Protein AF-A0A315CPT0-F1 (afdb_monomer)

Secondary structure (DSSP, 8-state):
-------------------------------TTT-HHHHTS-HHHHHHHHTT-S-HHHHHHHHHHHTTB-TTS-B--HHHHHHHH--

Foldseek 3Di:
DDDDDDDDDPDDPDDPPPPPPPPPVPVPDDDCVNVVVVVVDDPVVVVCVVVVVDDVVLVVLVVCLVVCAAPVRHHNGNVVSCVRRVD

Structure (mmCIF, N/CA/C/O backbone):
data_AF-A0A315CPT0-F1
#
_entry.id   AF-A0A315CPT0-F1
#
loop_
_atom_site.group_PDB
_atom_site.id
_atom_site.type_symbol
_atom_site.label_atom_id
_atom_site.label_alt_id
_atom_site.label_comp_id
_atom_site.label_asym_id
_atom_site.label_entity_id
_atom_site.label_seq_id
_atom_site.pdbx_PDB_ins_code
_atom_site.Cartn_x
_atom_site.Cartn_y
_atom_site.Cartn_z
_atom_site.occupancy
_atom_site.B_iso_or_equiv
_atom_site.auth_seq_id
_atom_site.auth_comp_id
_atom_site.auth_asym_id
_atom_site.auth_atom_id
_atom_site.pdbx_PDB_model_num
ATOM 1 N N . MET A 1 1 ? 69.894 5.837 -35.738 1.00 38.19 1 MET A N 1
ATOM 2 C CA . MET A 1 1 ? 69.193 6.899 -34.991 1.00 38.19 1 MET A CA 1
ATOM 3 C C . MET A 1 1 ? 68.354 6.222 -33.910 1.00 38.19 1 MET A C 1
ATOM 5 O O . MET A 1 1 ? 67.404 5.538 -34.248 1.00 38.19 1 MET A O 1
ATOM 9 N N . THR A 1 2 ? 68.905 5.995 -32.718 1.00 37.25 2 THR A N 1
ATOM 10 C CA . THR A 1 2 ? 68.711 6.830 -31.512 1.00 37.25 2 THR A CA 1
ATOM 11 C C . THR A 1 2 ? 67.252 6.988 -31.064 1.00 37.25 2 THR A C 1
ATOM 13 O O . THR A 1 2 ? 66.519 7.776 -31.644 1.00 37.25 2 THR A O 1
ATOM 16 N N . TRP A 1 3 ? 66.963 6.270 -29.967 1.00 47.16 3 TRP A N 1
ATOM 17 C CA . TRP A 1 3 ? 66.022 6.518 -28.860 1.00 47.16 3 TRP A CA 1
ATOM 18 C C . TRP A 1 3 ? 64.510 6.527 -29.165 1.00 47.16 3 TRP A C 1
ATOM 20 O O . TRP A 1 3 ? 64.019 7.349 -29.922 1.00 47.16 3 TRP A O 1
ATOM 30 N N . LEU A 1 4 ? 63.764 5.502 -28.721 1.00 46.66 4 LEU A N 1
ATOM 31 C CA . LEU A 1 4 ? 63.195 5.288 -27.367 1.00 46.66 4 LEU A CA 1
ATOM 32 C C . LEU A 1 4 ? 62.062 6.266 -27.032 1.00 46.66 4 LEU A C 1
ATOM 34 O O . LEU A 1 4 ? 62.305 7.463 -26.974 1.00 46.66 4 LEU A O 1
ATOM 38 N N . HIS A 1 5 ? 60.870 5.713 -26.778 1.00 45.94 5 HIS A N 1
ATOM 39 C CA . HIS A 1 5 ? 59.926 5.981 -25.670 1.00 45.94 5 HIS A CA 1
ATOM 40 C C . HIS A 1 5 ? 58.555 5.423 -26.085 1.00 45.94 5 HIS A C 1
ATOM 42 O O . HIS A 1 5 ? 58.112 5.647 -27.201 1.00 45.94 5 HIS A O 1
ATOM 48 N N . SER A 1 6 ? 57.756 4.745 -25.279 1.00 41.28 6 SER A N 1
ATOM 49 C CA . SER A 1 6 ? 57.924 3.998 -24.041 1.00 41.28 6 SER A CA 1
ATOM 50 C C . SER A 1 6 ? 56.618 3.200 -23.969 1.00 41.28 6 SER A C 1
ATOM 52 O O . SER A 1 6 ? 55.533 3.781 -24.001 1.00 41.28 6 SER A O 1
ATOM 54 N N . LYS A 1 7 ? 56.700 1.869 -23.999 1.00 44.69 7 LYS A N 1
ATOM 55 C CA . LYS A 1 7 ? 55.579 0.996 -23.630 1.00 44.69 7 LYS A CA 1
ATOM 56 C C . LYS A 1 7 ? 55.538 0.958 -22.108 1.00 44.69 7 LYS A C 1
ATOM 58 O O . LYS A 1 7 ? 56.600 0.856 -21.505 1.00 44.69 7 LYS A O 1
ATOM 63 N N . SER A 1 8 ? 54.330 0.834 -21.555 1.00 46.12 8 SER A N 1
ATOM 64 C CA . SER A 1 8 ? 54.078 0.520 -20.140 1.00 46.12 8 SER A CA 1
ATOM 65 C C . SER A 1 8 ? 54.275 1.750 -19.238 1.00 46.12 8 SER A C 1
ATOM 67 O O . SER A 1 8 ? 55.238 2.479 -19.383 1.00 46.12 8 SER A O 1
ATOM 69 N N . GLU A 1 9 ? 53.371 2.106 -18.334 1.00 44.97 9 GLU A N 1
ATOM 70 C CA . GLU A 1 9 ? 52.674 1.235 -17.399 1.00 44.97 9 GLU A CA 1
ATOM 71 C C . GLU A 1 9 ? 51.272 1.767 -17.093 1.00 44.97 9 GLU A C 1
ATOM 73 O O . GLU A 1 9 ? 51.048 2.954 -16.862 1.00 44.97 9 GLU A O 1
ATOM 78 N N . ARG A 1 10 ? 50.320 0.834 -17.037 1.00 48.50 10 ARG A N 1
ATOM 79 C CA . ARG A 1 10 ? 49.089 1.007 -16.276 1.00 48.50 10 ARG A CA 1
ATOM 80 C C . ARG A 1 10 ? 49.486 1.205 -14.815 1.00 48.50 10 ARG A C 1
ATOM 82 O O . ARG A 1 10 ? 49.740 0.222 -14.128 1.00 48.50 10 ARG A O 1
ATOM 89 N N . GLN A 1 11 ? 49.512 2.441 -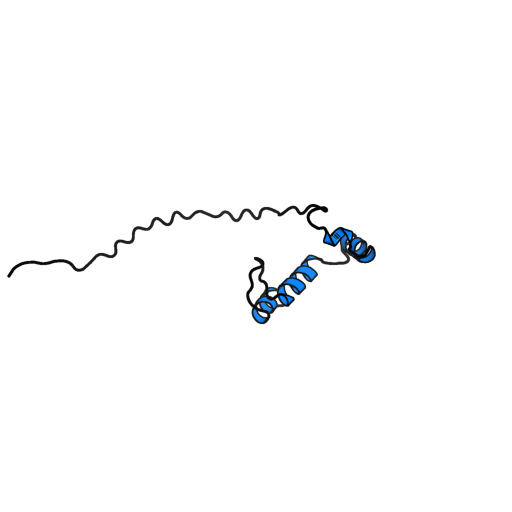14.333 1.00 42.12 11 GLN A N 1
ATOM 90 C CA . GLN A 1 11 ? 49.452 2.690 -12.899 1.00 42.12 11 GLN A CA 1
ATOM 91 C C . GLN A 1 11 ? 47.998 2.901 -12.496 1.00 42.12 11 GLN A C 1
ATOM 93 O O . GLN A 1 11 ? 47.415 3.976 -12.588 1.00 42.12 11 GLN A O 1
ATOM 98 N N . CYS A 1 12 ? 47.430 1.775 -12.074 1.00 45.66 12 CYS A N 1
ATOM 99 C CA . CYS A 1 12 ? 46.435 1.703 -11.025 1.00 45.66 12 CYS A CA 1
ATOM 100 C C . CYS A 1 12 ? 46.863 2.615 -9.860 1.00 45.66 12 CYS A C 1
ATOM 102 O O . CYS A 1 12 ? 47.842 2.323 -9.177 1.00 45.66 12 CYS A O 1
ATOM 104 N N . SER A 1 13 ? 46.142 3.714 -9.637 1.00 39.75 13 SER A N 1
ATOM 105 C CA . SER A 1 13 ? 46.113 4.379 -8.336 1.00 39.75 13 SER A CA 1
ATOM 106 C C . SER A 1 13 ? 44.705 4.226 -7.788 1.00 39.75 13 SER A C 1
ATOM 108 O O . SER A 1 13 ? 43.814 5.054 -7.976 1.00 39.75 13 SER A O 1
ATOM 110 N N . THR A 1 14 ? 44.508 3.064 -7.173 1.00 56.44 14 THR A N 1
ATOM 111 C CA . THR A 1 14 ? 43.445 2.799 -6.217 1.00 56.44 14 THR A CA 1
ATOM 112 C C . THR A 1 14 ? 43.493 3.865 -5.132 1.00 56.44 14 THR A C 1
ATOM 114 O O . THR A 1 14 ? 44.338 3.831 -4.244 1.00 56.44 14 THR A O 1
ATOM 117 N N . SER A 1 15 ? 42.553 4.795 -5.186 1.00 51.66 15 SER A N 1
ATOM 118 C CA . SER A 1 15 ? 42.038 5.443 -3.985 1.00 51.66 15 SER A CA 1
ATOM 119 C C . SER A 1 15 ? 40.569 5.772 -4.201 1.00 51.66 15 SER A C 1
ATOM 121 O O . SER A 1 15 ? 40.112 6.906 -4.089 1.00 51.66 15 SER A O 1
ATOM 123 N N . GLN A 1 16 ? 39.794 4.743 -4.543 1.00 48.62 16 GLN A N 1
ATOM 124 C CA . GLN A 1 16 ? 38.396 4.757 -4.156 1.00 48.62 16 GLN A CA 1
ATOM 125 C C . GLN A 1 16 ? 38.401 4.495 -2.656 1.00 48.62 16 GLN A C 1
ATOM 127 O O . GLN A 1 16 ? 38.457 3.355 -2.204 1.00 48.62 16 GLN A O 1
ATOM 132 N N . ARG A 1 17 ? 38.446 5.586 -1.884 1.00 37.66 17 ARG A N 1
ATOM 133 C CA . ARG A 1 17 ? 38.026 5.591 -0.487 1.00 37.66 17 ARG A CA 1
ATOM 134 C C . ARG A 1 17 ? 36.657 4.924 -0.479 1.00 37.66 17 ARG A C 1
ATOM 136 O O . ARG A 1 17 ? 35.687 5.533 -0.925 1.00 37.66 17 ARG A O 1
ATOM 143 N N . THR A 1 18 ? 36.609 3.675 -0.026 1.00 43.81 18 THR A N 1
ATOM 144 C CA . THR A 1 18 ? 35.378 3.004 0.364 1.00 43.81 18 THR A CA 1
ATOM 145 C C . THR A 1 18 ? 34.768 3.884 1.439 1.00 43.81 18 THR A C 1
ATOM 147 O O . THR A 1 18 ? 35.156 3.840 2.603 1.00 43.81 18 THR A O 1
ATOM 150 N N . GLN A 1 19 ? 33.880 4.782 1.026 1.00 52.78 19 GLN A N 1
ATOM 151 C CA . GLN A 1 19 ? 32.876 5.287 1.930 1.00 52.78 19 GLN A CA 1
ATOM 152 C C . GLN A 1 19 ? 32.022 4.057 2.181 1.00 52.78 19 GLN A C 1
ATOM 154 O O . GLN A 1 19 ? 31.243 3.648 1.321 1.00 52.78 19 GLN A O 1
ATOM 159 N N . GLU A 1 20 ? 32.281 3.393 3.305 1.00 51.06 20 GLU A N 1
ATOM 160 C CA . GLU A 1 20 ? 31.282 2.570 3.957 1.00 51.06 20 GLU A CA 1
ATOM 161 C C . GLU A 1 20 ? 30.071 3.480 4.1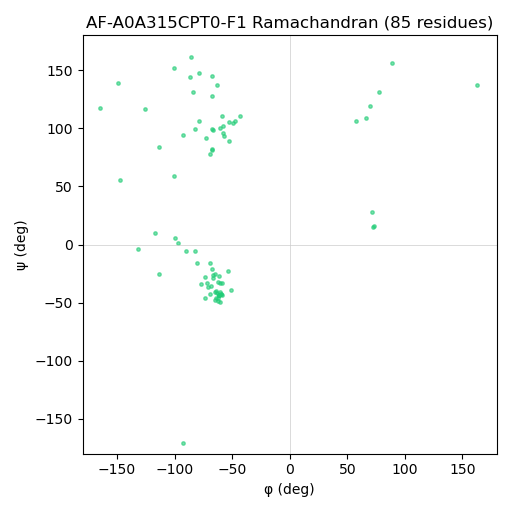37 1.00 51.06 20 GLU A C 1
ATOM 163 O O . GLU A 1 20 ? 29.941 4.204 5.125 1.00 51.06 20 GLU A O 1
ATOM 168 N N . ILE A 1 21 ? 29.201 3.495 3.127 1.00 49.62 21 ILE A N 1
ATOM 169 C CA . ILE A 1 21 ? 27.822 3.905 3.290 1.00 49.62 21 ILE A CA 1
ATOM 170 C C . ILE A 1 21 ? 27.259 2.794 4.160 1.00 49.62 21 ILE A C 1
ATOM 172 O O . ILE A 1 21 ? 26.727 1.793 3.685 1.00 49.62 21 ILE A O 1
ATOM 176 N N . SER A 1 22 ? 27.499 2.937 5.461 1.00 44.12 22 SER A N 1
ATOM 177 C CA . SER A 1 22 ? 26.642 2.377 6.477 1.00 44.12 22 SER A CA 1
ATOM 178 C C . SER A 1 22 ? 25.250 2.772 6.021 1.00 44.12 22 SER A C 1
ATOM 180 O O . SER A 1 22 ? 24.899 3.948 5.984 1.00 44.12 22 SER A O 1
ATOM 182 N N . VAL A 1 23 ? 24.506 1.792 5.515 1.00 51.59 23 VAL A N 1
ATOM 183 C CA . VAL A 1 23 ? 23.097 1.958 5.203 1.00 51.59 23 VAL A CA 1
ATOM 184 C C . VAL A 1 23 ? 22.427 2.096 6.561 1.00 51.59 23 VAL A C 1
ATOM 186 O O . VAL A 1 23 ? 21.896 1.144 7.126 1.00 51.59 23 VAL A O 1
ATOM 189 N N . ILE A 1 24 ? 22.544 3.293 7.130 1.00 50.81 24 ILE A N 1
ATOM 190 C CA . ILE A 1 24 ? 21.622 3.818 8.113 1.00 50.81 24 ILE A CA 1
ATOM 191 C C . ILE A 1 24 ? 20.292 3.775 7.385 1.00 50.81 24 ILE A C 1
ATOM 193 O O . ILE A 1 24 ? 19.976 4.608 6.541 1.00 50.81 24 ILE A O 1
ATOM 197 N N . THR A 1 25 ? 19.557 2.697 7.637 1.00 55.19 25 THR A N 1
ATOM 198 C CA . THR A 1 25 ? 18.136 2.646 7.342 1.00 55.19 25 THR A CA 1
ATOM 199 C C . THR A 1 25 ? 17.536 3.637 8.325 1.00 55.19 25 THR A C 1
ATOM 201 O O . THR A 1 25 ? 17.156 3.264 9.432 1.00 55.19 25 THR A O 1
ATOM 204 N N . GLU A 1 26 ? 17.600 4.928 7.994 1.00 57.31 26 GLU A N 1
ATOM 205 C CA . GLU A 1 26 ? 16.885 5.946 8.740 1.00 57.31 26 GLU A CA 1
ATOM 206 C C . GLU A 1 26 ? 15.423 5.538 8.655 1.00 57.31 26 GLU A C 1
ATOM 208 O O . GLU A 1 26 ? 14.836 5.510 7.571 1.00 57.31 26 GLU A O 1
ATOM 213 N N . ALA A 1 27 ? 14.861 5.102 9.781 1.00 57.31 27 ALA A N 1
ATOM 214 C CA . ALA A 1 27 ? 13.443 4.837 9.874 1.00 57.31 27 ALA A CA 1
ATOM 215 C C . ALA A 1 27 ? 12.746 6.151 9.521 1.00 57.31 27 ALA A C 1
ATOM 217 O O . ALA A 1 27 ? 12.748 7.089 10.315 1.00 57.31 27 ALA A O 1
ATOM 218 N N . THR A 1 28 ? 12.234 6.253 8.296 1.00 64.38 28 THR A N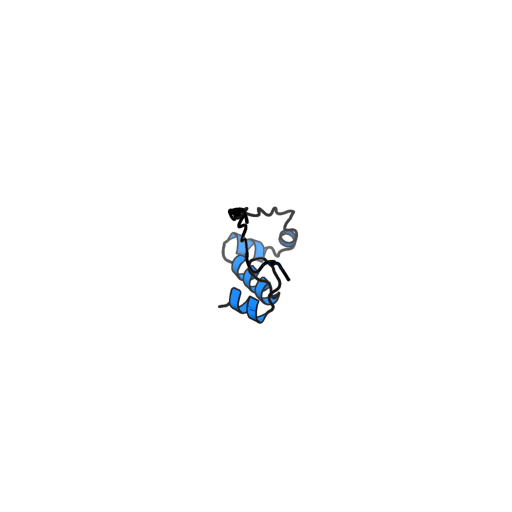 1
ATOM 219 C CA . THR A 1 28 ? 11.525 7.441 7.841 1.00 64.38 28 THR A CA 1
ATOM 220 C C . THR A 1 28 ? 10.235 7.500 8.647 1.00 64.38 28 THR A C 1
ATOM 222 O O . THR A 1 28 ? 9.299 6.737 8.409 1.00 64.38 28 THR A O 1
ATOM 225 N N . THR A 1 29 ? 10.221 8.321 9.693 1.00 76.50 29 THR A N 1
ATOM 226 C CA . THR A 1 29 ? 9.039 8.522 10.524 1.00 76.50 29 THR A CA 1
ATOM 227 C C . THR A 1 29 ? 8.114 9.473 9.789 1.00 76.50 29 THR A C 1
ATOM 229 O O . THR A 1 29 ? 8.403 10.662 9.712 1.00 76.50 29 THR A O 1
ATOM 232 N N . PHE A 1 30 ? 7.022 8.949 9.246 1.00 82.06 30 PHE A N 1
ATOM 233 C CA . PHE A 1 30 ? 5.981 9.769 8.645 1.00 82.06 30 PHE A CA 1
ATOM 234 C C . PHE A 1 30 ? 5.013 10.269 9.722 1.00 82.06 30 PHE A C 1
ATOM 236 O O . PHE A 1 30 ? 4.517 9.491 10.539 1.00 82.06 30 PHE A O 1
ATOM 243 N N . THR A 1 31 ? 4.720 11.561 9.710 1.00 85.00 31 THR A N 1
ATOM 244 C CA . THR A 1 31 ? 3.670 12.183 10.520 1.00 85.00 31 THR A CA 1
ATOM 245 C C . THR A 1 31 ? 2.316 12.106 9.814 1.00 85.00 31 THR A C 1
ATOM 247 O O 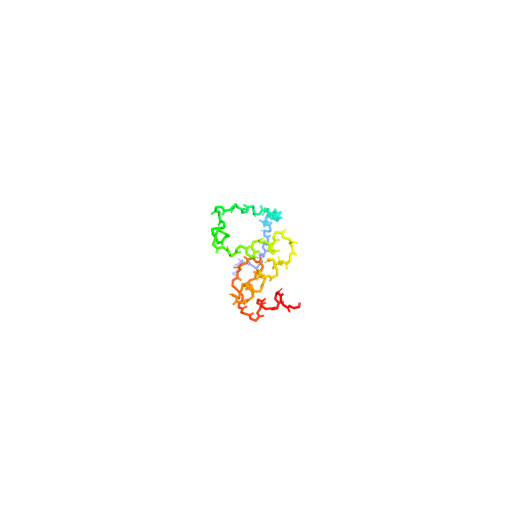. THR A 1 31 ? 2.227 11.916 8.600 1.00 85.00 31 THR A O 1
ATOM 250 N N . VAL A 1 32 ? 1.226 12.274 10.571 1.00 81.12 32 VAL A N 1
ATOM 251 C CA . VAL A 1 32 ? -0.134 12.319 10.000 1.00 81.12 32 VAL A CA 1
ATOM 252 C C . VAL A 1 32 ? -0.271 13.456 8.979 1.00 81.12 32 VAL A C 1
ATOM 254 O O . VAL A 1 32 ? -0.970 13.292 7.982 1.00 81.12 32 VAL A O 1
ATOM 257 N N . ASP A 1 33 ? 0.432 14.570 9.194 1.00 81.62 33 ASP A N 1
ATOM 258 C CA . ASP A 1 33 ? 0.413 15.727 8.295 1.00 81.62 33 ASP A CA 1
ATOM 259 C C . ASP A 1 33 ? 1.158 15.458 6.976 1.00 81.62 33 ASP A C 1
ATOM 261 O O . ASP A 1 33 ? 0.739 15.930 5.920 1.00 81.62 33 ASP A O 1
ATOM 265 N N . GLU A 1 34 ? 2.219 14.645 7.000 1.00 86.56 34 GLU A N 1
ATOM 266 C CA . GLU A 1 34 ? 2.927 14.197 5.790 1.00 86.56 34 GLU A CA 1
ATOM 267 C C . GLU A 1 34 ? 2.126 13.147 5.005 1.00 86.56 34 GLU A C 1
ATOM 269 O O . GLU A 1 34 ? 2.235 13.055 3.780 1.00 86.56 34 GLU A O 1
ATOM 274 N N . LEU A 1 35 ? 1.275 12.378 5.689 1.00 86.50 35 LEU A N 1
ATOM 275 C CA . LEU A 1 35 ? 0.412 11.358 5.097 1.00 86.50 35 LEU A CA 1
ATOM 276 C C . LEU A 1 35 ? -1.023 11.866 4.930 1.00 86.50 35 LEU A C 1
ATOM 278 O O . LEU A 1 35 ? -1.973 11.254 5.419 1.00 86.50 35 LEU A O 1
ATOM 282 N N . GLY A 1 36 ? -1.208 12.955 4.178 1.00 85.88 36 GLY A N 1
ATOM 283 C CA . GLY A 1 36 ? -2.532 13.558 3.957 1.00 85.88 36 GLY A CA 1
ATOM 284 C C . GLY A 1 36 ? -3.605 12.589 3.427 1.00 85.88 36 GLY A C 1
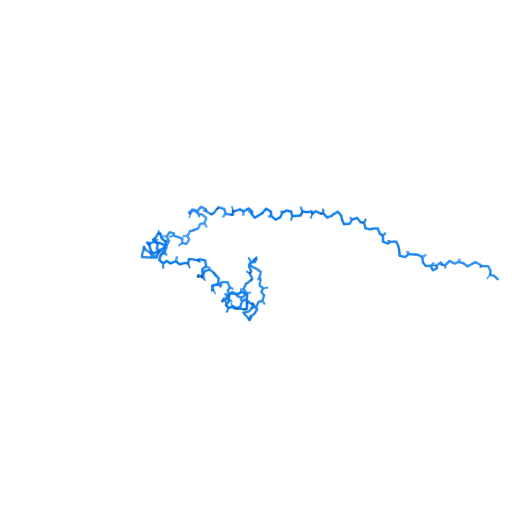ATOM 285 O O . GLY A 1 36 ? -4.795 12.788 3.664 1.00 85.88 36 GLY A O 1
ATOM 286 N N . PHE A 1 37 ? -3.211 11.485 2.778 1.00 88.62 37 PHE A N 1
ATOM 287 C CA . PHE A 1 37 ? -4.149 10.447 2.334 1.00 88.62 37 PHE A CA 1
ATOM 288 C C . PHE A 1 37 ? -4.815 9.675 3.488 1.00 88.62 37 PHE A C 1
ATOM 290 O O . PHE A 1 37 ? -5.886 9.102 3.294 1.00 88.62 37 PHE A O 1
ATOM 297 N N . ILE A 1 38 ? -4.225 9.667 4.689 1.00 91.75 38 ILE A N 1
ATOM 298 C CA . ILE A 1 38 ? -4.795 9.010 5.873 1.00 91.75 38 ILE A CA 1
ATOM 299 C C . ILE A 1 38 ? -6.059 9.737 6.342 1.00 91.75 38 ILE A C 1
ATOM 301 O O . ILE A 1 38 ? -7.019 9.083 6.742 1.00 91.75 38 ILE A O 1
ATOM 305 N N . GLN A 1 39 ? -6.108 11.068 6.223 1.00 89.38 39 GLN A N 1
ATOM 306 C CA . GLN A 1 39 ? -7.268 11.869 6.638 1.00 89.38 39 GLN A CA 1
ATOM 307 C C . GLN A 1 39 ? -8.517 11.598 5.787 1.00 89.38 39 GLN A C 1
ATOM 309 O O . GLN A 1 39 ? -9.638 11.724 6.274 1.00 89.38 39 GLN A O 1
ATOM 314 N N . ILE A 1 40 ? -8.331 11.216 4.520 1.00 93.50 40 ILE A N 1
ATOM 315 C CA . ILE A 1 40 ? -9.424 10.913 3.583 1.00 93.50 40 ILE A CA 1
ATOM 316 C C . ILE A 1 40 ? -9.728 9.411 3.483 1.00 93.50 40 ILE A C 1
ATOM 318 O O . ILE A 1 40 ? -10.595 9.006 2.705 1.00 93.50 40 ILE A O 1
ATOM 322 N N . ALA A 1 41 ? -9.019 8.568 4.238 1.00 94.06 41 ALA A N 1
ATOM 323 C CA . ALA A 1 41 ? -9.273 7.136 4.260 1.00 94.06 41 ALA A CA 1
ATOM 324 C C . ALA A 1 41 ? -10.638 6.838 4.898 1.00 94.06 41 ALA A C 1
ATOM 326 O O . ALA A 1 41 ? -11.072 7.485 5.849 1.00 94.06 41 ALA A O 1
ATOM 327 N N . LEU A 1 42 ? -11.326 5.810 4.395 1.00 97.06 42 LEU A N 1
ATOM 328 C CA . LEU A 1 42 ? -12.584 5.369 4.996 1.00 97.06 42 LEU A CA 1
ATOM 329 C C . LEU A 1 42 ? -12.338 4.860 6.423 1.00 97.06 42 LEU A C 1
ATOM 331 O O . LEU A 1 42 ? -11.438 4.048 6.633 1.00 97.06 42 LEU A O 1
ATOM 335 N N . ASN A 1 43 ? -13.211 5.215 7.373 1.00 97.25 43 ASN A N 1
ATOM 336 C CA . ASN A 1 43 ? -13.105 4.765 8.770 1.00 97.25 43 ASN A CA 1
ATOM 337 C C . ASN A 1 43 ? -12.939 3.243 8.898 1.00 97.25 43 ASN A C 1
ATOM 339 O O . ASN A 1 43 ? -12.141 2.776 9.701 1.00 97.25 43 ASN A O 1
ATOM 343 N N . LYS A 1 44 ? -13.643 2.460 8.067 1.00 97.25 44 LYS A N 1
ATOM 344 C CA . LYS A 1 44 ? -13.523 0.991 8.062 1.00 97.25 44 LYS A CA 1
ATOM 345 C C . LYS A 1 44 ? -12.106 0.500 7.738 1.00 97.25 44 LYS A C 1
ATOM 347 O O . LYS A 1 44 ? -11.693 -0.526 8.255 1.00 97.25 44 LYS A O 1
ATOM 352 N N . VAL A 1 45 ? -11.374 1.227 6.890 1.00 96.12 45 VAL A N 1
ATOM 353 C CA . VAL A 1 45 ? -9.985 0.905 6.542 1.00 96.12 45 VAL A CA 1
ATOM 354 C C . VAL A 1 45 ? -9.081 1.243 7.720 1.00 96.12 45 VAL A C 1
ATOM 356 O O . VAL A 1 45 ? -8.282 0.405 8.114 1.00 96.12 45 VAL A O 1
ATOM 359 N N . LEU A 1 46 ? -9.254 2.421 8.331 1.00 95.88 46 LEU A N 1
ATOM 360 C CA . LEU A 1 46 ? -8.480 2.823 9.511 1.00 95.88 46 LEU A CA 1
ATOM 361 C C . LEU A 1 46 ? -8.656 1.838 10.675 1.00 95.88 46 LEU A C 1
ATOM 363 O O . LEU A 1 46 ? -7.671 1.443 11.292 1.00 95.88 46 LEU A O 1
ATOM 367 N N . VAL A 1 47 ? -9.890 1.394 10.931 1.00 98.12 47 VAL A N 1
ATOM 368 C CA . VAL A 1 47 ? -10.192 0.378 11.953 1.00 98.12 47 VAL A CA 1
ATOM 369 C C . VAL A 1 47 ? -9.522 -0.957 11.623 1.00 98.12 47 VAL A C 1
ATOM 371 O O . VAL A 1 47 ? -8.846 -1.512 12.482 1.00 98.12 47 VAL A O 1
ATOM 374 N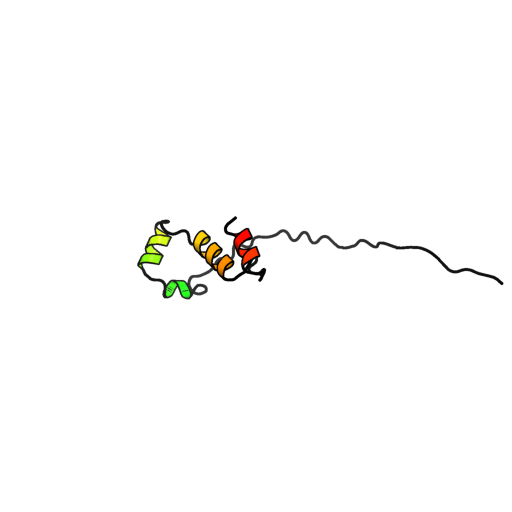 N . ALA A 1 48 ? -9.647 -1.447 10.386 1.00 97.94 48 ALA A N 1
ATOM 375 C CA . ALA A 1 48 ? -9.029 -2.710 9.983 1.00 97.94 48 ALA A CA 1
ATOM 376 C C . ALA A 1 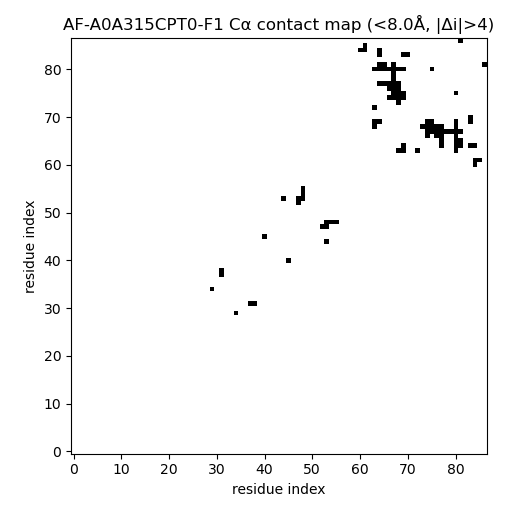48 ? -7.496 -2.679 10.128 1.00 97.94 48 ALA A C 1
ATOM 378 O O . ALA A 1 48 ? -6.900 -3.637 10.613 1.00 97.94 48 ALA A O 1
ATOM 379 N N . VAL A 1 49 ? -6.850 -1.565 9.766 1.00 96.56 49 VAL A N 1
ATOM 380 C CA . VAL A 1 49 ? -5.402 -1.379 9.963 1.00 96.56 49 VAL A CA 1
ATOM 381 C C . VAL A 1 49 ? -5.049 -1.359 11.450 1.00 96.56 49 VAL A C 1
ATOM 383 O O . VAL A 1 49 ? -4.131 -2.062 11.862 1.00 96.56 49 VAL A O 1
ATOM 386 N N . ALA A 1 50 ? -5.781 -0.594 12.266 1.00 96.00 50 ALA A N 1
ATOM 387 C CA . ALA A 1 50 ? -5.527 -0.489 13.704 1.00 96.00 50 ALA A CA 1
ATOM 388 C C . ALA A 1 50 ? -5.697 -1.830 14.442 1.00 96.00 50 ALA A C 1
ATOM 390 O O . ALA A 1 50 ? -4.969 -2.100 15.394 1.00 96.00 50 ALA A O 1
ATOM 391 N N . ASN A 1 51 ? -6.613 -2.682 13.976 1.00 98.00 51 ASN A N 1
ATOM 392 C CA . ASN A 1 51 ? -6.827 -4.029 14.508 1.00 98.00 51 ASN A CA 1
ATOM 393 C C . ASN A 1 51 ? -5.840 -5.077 13.955 1.00 98.00 51 ASN A C 1
ATOM 395 O O . ASN A 1 51 ? -5.873 -6.227 14.390 1.00 98.00 51 ASN A O 1
ATOM 399 N N . GLY A 1 52 ? -4.985 -4.724 12.987 1.00 96.56 52 GLY A N 1
ATOM 400 C CA . GLY A 1 52 ? -4.095 -5.674 12.310 1.00 96.56 52 GLY A CA 1
ATOM 401 C C . GLY A 1 52 ? -4.801 -6.617 11.325 1.00 96.56 52 GLY A C 1
ATOM 402 O O . GLY A 1 52 ? -4.226 -7.620 10.913 1.00 96.56 52 GLY A O 1
ATOM 403 N N . GLU A 1 53 ? -6.036 -6.307 10.929 1.00 97.81 53 GLU A N 1
ATOM 404 C CA . GLU A 1 53 ? -6.834 -7.072 9.959 1.00 97.81 53 GLU A CA 1
ATOM 405 C C . GLU A 1 53 ? -6.441 -6.758 8.502 1.00 97.81 53 GLU A C 1
ATOM 407 O O . GLU A 1 53 ? -6.799 -7.501 7.586 1.00 97.81 53 GLU A O 1
ATOM 412 N N . LEU A 1 54 ? -5.711 -5.656 8.277 1.00 96.12 54 LEU A N 1
ATOM 413 C CA . LEU A 1 54 ? -5.239 -5.217 6.964 1.00 96.12 54 LEU A CA 1
ATOM 414 C C . LEU A 1 54 ? -3.720 -4.993 6.953 1.00 96.12 54 LEU A C 1
ATOM 416 O O . LEU A 1 54 ? -3.220 -4.074 7.600 1.00 96.12 54 LEU A O 1
ATOM 420 N N . ASP A 1 55 ? -2.994 -5.782 6.154 1.00 95.25 55 ASP A N 1
ATOM 421 C CA . ASP A 1 55 ? -1.553 -5.606 5.938 1.00 95.25 55 ASP A CA 1
ATOM 422 C C . ASP A 1 55 ? -1.276 -4.526 4.875 1.00 95.25 55 ASP A C 1
ATOM 424 O O . ASP A 1 55 ? -1.327 -4.767 3.664 1.00 95.25 55 ASP A O 1
ATOM 428 N N . LEU A 1 56 ? -0.959 -3.312 5.332 1.00 93.50 56 LEU A N 1
ATOM 429 C CA . LEU A 1 56 ? -0.594 -2.201 4.451 1.00 93.50 56 LEU A CA 1
ATOM 430 C C . LEU A 1 56 ? 0.727 -2.426 3.706 1.00 93.50 56 LEU A C 1
ATOM 432 O O . LEU A 1 56 ? 0.894 -1.881 2.616 1.00 93.50 56 LEU A O 1
ATOM 436 N N . ASN A 1 57 ? 1.649 -3.233 4.240 1.00 94.25 57 ASN A N 1
ATOM 437 C CA . ASN A 1 57 ? 2.907 -3.526 3.555 1.00 94.25 57 ASN A CA 1
ATOM 438 C C . ASN A 1 57 ? 2.665 -4.427 2.344 1.00 94.25 57 ASN A C 1
ATOM 440 O O . ASN A 1 57 ? 3.309 -4.264 1.309 1.00 94.25 57 ASN A O 1
ATOM 444 N N . ASP A 1 58 ? 1.731 -5.373 2.443 1.00 95.19 58 ASP A N 1
ATOM 445 C CA . ASP A 1 58 ? 1.307 -6.185 1.303 1.00 95.19 58 ASP A CA 1
ATOM 446 C C . ASP A 1 58 ? 0.637 -5.345 0.210 1.00 95.19 58 ASP A C 1
ATOM 448 O O . ASP A 1 58 ? 1.004 -5.442 -0.964 1.00 95.19 58 ASP A O 1
ATOM 452 N N . LEU A 1 59 ? -0.279 -4.449 0.593 1.00 95.31 59 LEU A N 1
ATOM 453 C CA . LEU A 1 59 ? -0.905 -3.525 -0.354 1.00 95.31 59 LEU A CA 1
ATOM 454 C C . LEU A 1 59 ? 0.114 -2.591 -1.016 1.00 95.31 59 LEU A C 1
ATOM 456 O O . LEU A 1 59 ? 0.079 -2.419 -2.232 1.00 95.31 59 LEU A O 1
ATOM 460 N N . ALA A 1 60 ? 1.056 -2.035 -0.251 1.00 94.94 60 ALA A N 1
ATOM 461 C CA . ALA A 1 60 ? 2.107 -1.181 -0.795 1.00 94.94 60 ALA A CA 1
ATOM 462 C C . ALA A 1 60 ? 2.968 -1.925 -1.827 1.00 94.94 60 ALA A C 1
ATOM 464 O O . ALA A 1 60 ? 3.244 -1.385 -2.895 1.00 94.94 60 ALA A O 1
ATOM 465 N N . ARG A 1 61 ? 3.338 -3.186 -1.566 1.00 96.56 61 ARG A N 1
ATOM 466 C CA . ARG A 1 61 ? 4.093 -4.017 -2.521 1.00 96.56 61 ARG A CA 1
ATOM 467 C C . ARG A 1 61 ? 3.324 -4.254 -3.821 1.00 96.56 61 ARG A C 1
ATOM 469 O O . ARG A 1 61 ? 3.901 -4.117 -4.897 1.00 96.56 61 ARG A O 1
ATOM 476 N N . LYS A 1 62 ? 2.023 -4.548 -3.737 1.00 96.69 62 LYS A N 1
ATOM 477 C CA . LYS A 1 62 ? 1.150 -4.694 -4.916 1.00 96.69 62 LYS A CA 1
ATOM 478 C C . LYS A 1 62 ? 1.074 -3.401 -5.724 1.00 96.69 62 LYS A C 1
ATOM 480 O O . LYS A 1 62 ? 1.203 -3.433 -6.944 1.00 96.69 62 LYS A O 1
ATOM 485 N N . GLU A 1 63 ? 0.934 -2.262 -5.053 1.00 97.25 63 GLU A N 1
ATOM 486 C CA . GLU A 1 63 ? 0.926 -0.956 -5.713 1.00 97.25 63 GLU A CA 1
ATOM 487 C C . GLU A 1 63 ? 2.267 -0.628 -6.379 1.00 97.25 63 GLU A C 1
ATOM 489 O O . GLU A 1 63 ? 2.282 -0.145 -7.510 1.00 97.25 63 GLU A O 1
ATOM 494 N N . LEU A 1 64 ? 3.397 -0.930 -5.735 1.00 97.88 64 LEU A N 1
ATOM 495 C CA . LEU A 1 64 ? 4.726 -0.762 -6.333 1.00 97.88 64 LEU A CA 1
ATOM 496 C C . LEU A 1 64 ? 4.902 -1.661 -7.568 1.00 97.88 64 LEU A C 1
ATOM 498 O O . LEU A 1 64 ? 5.384 -1.184 -8.596 1.00 97.88 64 LEU A O 1
ATOM 502 N N . ALA A 1 65 ? 4.435 -2.913 -7.514 1.00 98.00 65 ALA A N 1
ATOM 503 C CA . ALA A 1 65 ? 4.426 -3.824 -8.659 1.00 98.00 65 ALA A CA 1
ATOM 504 C C . ALA A 1 65 ? 3.588 -3.277 -9.828 1.00 98.00 65 ALA A C 1
ATOM 506 O O . ALA A 1 65 ? 4.083 -3.167 -10.952 1.00 98.00 65 ALA A O 1
ATOM 507 N N . ASN A 1 66 ? 2.356 -2.843 -9.545 1.00 97.81 66 ASN A N 1
ATOM 508 C CA . ASN A 1 66 ? 1.438 -2.254 -10.525 1.00 97.81 66 ASN A CA 1
ATOM 509 C C . ASN A 1 66 ? 1.988 -0.966 -11.154 1.00 97.81 66 ASN A C 1
ATOM 511 O O . ASN A 1 66 ? 1.646 -0.629 -12.286 1.00 97.81 66 ASN A O 1
ATOM 515 N N . ARG A 1 67 ? 2.850 -0.243 -10.432 1.00 97.88 67 ARG A N 1
ATOM 516 C CA . ARG A 1 67 ? 3.515 0.983 -10.898 1.00 97.88 67 ARG A CA 1
ATOM 517 C C . ARG A 1 67 ? 4.852 0.718 -11.591 1.00 97.88 67 ARG A C 1
ATOM 519 O O . ARG A 1 67 ? 5.441 1.652 -12.128 1.00 97.88 67 ARG A O 1
ATOM 526 N N . GLY A 1 68 ? 5.328 -0.529 -11.606 1.00 98.12 68 GLY A N 1
ATOM 527 C CA . GLY A 1 68 ? 6.606 -0.895 -12.212 1.00 98.12 68 GLY A CA 1
ATOM 528 C C . GLY A 1 68 ? 7.821 -0.404 -11.422 1.00 98.12 68 GLY A C 1
ATOM 529 O O . GLY A 1 68 ? 8.858 -0.142 -12.030 1.00 98.12 68 GLY A O 1
ATOM 530 N N . LEU A 1 69 ? 7.688 -0.236 -10.103 1.00 98.56 69 LEU A N 1
ATOM 531 C CA . LEU A 1 69 ? 8.733 0.279 -9.215 1.00 98.56 69 LEU A CA 1
ATOM 532 C C . LEU A 1 69 ? 9.442 -0.856 -8.464 1.00 98.56 69 LEU A C 1
ATOM 534 O O . LEU A 1 69 ? 8.839 -1.890 -8.205 1.00 98.56 69 LEU A O 1
ATOM 538 N N . ASP A 1 70 ? 10.706 -0.676 -8.090 1.00 97.12 70 ASP A N 1
ATOM 539 C CA . ASP A 1 70 ? 11.449 -1.592 -7.213 1.00 97.12 70 ASP A CA 1
ATOM 540 C C . ASP A 1 70 ? 11.356 -1.196 -5.724 1.00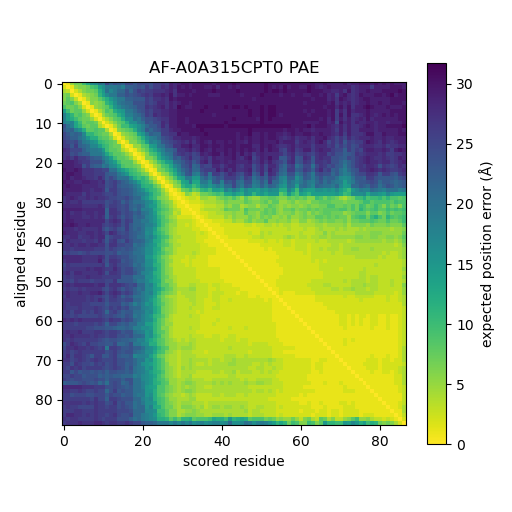 97.12 70 ASP A C 1
ATOM 542 O O . ASP A 1 70 ? 10.564 -0.331 -5.341 1.00 97.12 70 ASP A O 1
ATOM 546 N N . LYS A 1 71 ? 12.145 -1.855 -4.859 1.00 94.75 71 LYS A N 1
ATOM 547 C CA . LYS A 1 71 ? 12.162 -1.630 -3.397 1.00 94.75 71 LYS A CA 1
ATOM 548 C C . LYS A 1 71 ? 12.751 -0.276 -2.997 1.00 94.75 71 LYS A C 1
ATOM 550 O O . LYS A 1 71 ? 12.587 0.144 -1.857 1.00 94.75 71 LYS A O 1
ATOM 555 N N . GLN A 1 72 ? 13.449 0.379 -3.918 1.00 94.94 72 GLN A N 1
ATOM 556 C CA . GLN A 1 72 ? 14.018 1.713 -3.771 1.00 94.94 72 GLN A CA 1
ATOM 557 C C . GLN A 1 72 ? 13.123 2.771 -4.442 1.00 94.94 72 GLN A C 1
ATOM 559 O O . GLN A 1 72 ? 13.506 3.939 -4.532 1.00 94.94 72 GLN A O 1
ATOM 564 N N . GLY A 1 73 ? 11.944 2.376 -4.940 1.00 95.69 73 GLY A N 1
ATOM 565 C CA . GLY A 1 73 ? 11.017 3.253 -5.649 1.00 95.69 73 GLY A CA 1
ATOM 566 C C . GLY A 1 73 ? 11.486 3.650 -7.051 1.00 95.69 73 GLY A C 1
ATOM 567 O O . GLY A 1 73 ? 10.952 4.605 -7.609 1.00 95.69 73 GLY A O 1
ATOM 568 N N . GLN A 1 74 ? 12.476 2.960 -7.627 1.00 97.94 74 GLN A N 1
ATOM 569 C CA . GLN A 1 74 ? 12.973 3.241 -8.974 1.00 97.94 74 GLN A CA 1
ATOM 570 C C . GLN A 1 74 ? 12.147 2.493 -10.017 1.00 97.94 74 GLN A C 1
ATOM 572 O O . GLN A 1 74 ? 11.726 1.359 -9.792 1.00 97.94 74 GLN A O 1
ATOM 577 N N . TRP A 1 75 ? 11.925 3.108 -11.180 1.00 98.12 75 TRP A N 1
ATOM 578 C CA . TRP A 1 75 ? 11.242 2.438 -12.286 1.00 98.12 75 TRP A CA 1
ATOM 579 C C . TRP A 1 75 ? 12.108 1.298 -12.837 1.00 98.12 75 TRP A C 1
ATOM 581 O O . TRP A 1 75 ? 13.263 1.511 -13.204 1.00 98.12 75 TRP A O 1
ATOM 591 N N . VAL A 1 76 ? 11.529 0.100 -12.931 1.00 97.88 76 VAL A N 1
ATOM 592 C CA . VAL A 1 76 ? 12.166 -1.116 -13.473 1.00 97.88 76 VAL A CA 1
ATOM 593 C C . VAL A 1 76 ? 11.290 -1.862 -14.490 1.00 97.88 76 VAL A C 1
ATOM 595 O O . VAL A 1 76 ? 11.733 -2.847 -15.082 1.00 97.88 76 VAL A O 1
ATOM 598 N N . GLY A 1 77 ? 10.054 -1.400 -14.707 1.00 97.75 77 GLY A N 1
ATOM 599 C CA . GLY A 1 77 ? 9.064 -2.031 -15.581 1.00 97.75 77 GLY A CA 1
ATOM 600 C C . GLY A 1 77 ? 8.195 -3.070 -14.866 1.00 97.75 77 GLY A C 1
ATOM 601 O O . GLY A 1 77 ? 8.579 -3.631 -13.839 1.00 97.75 77 GLY A O 1
ATOM 602 N N . PHE A 1 78 ? 6.999 -3.324 -15.409 1.00 97.81 78 PHE A N 1
ATOM 603 C CA . PHE A 1 78 ? 5.970 -4.141 -14.749 1.00 97.81 78 PHE A CA 1
ATOM 604 C C . PHE A 1 78 ? 6.407 -5.588 -14.509 1.00 97.81 78 PHE A C 1
ATOM 606 O O . PHE A 1 78 ? 6.255 -6.090 -13.399 1.00 97.81 78 PHE A O 1
ATOM 613 N N . ASP A 1 79 ? 7.002 -6.247 -15.507 1.00 97.69 79 ASP A N 1
ATOM 614 C CA . ASP A 1 79 ? 7.440 -7.643 -15.373 1.00 97.69 79 ASP A CA 1
ATOM 615 C C . ASP A 1 79 ? 8.488 -7.795 -14.270 1.00 97.69 79 ASP A C 1
ATOM 617 O O . ASP A 1 79 ? 8.412 -8.697 -13.434 1.00 97.69 79 ASP A O 1
ATOM 621 N N . LYS A 1 80 ? 9.454 -6.870 -14.230 1.00 97.56 80 LYS A N 1
ATOM 622 C CA . LYS A 1 80 ? 10.515 -6.892 -13.228 1.00 97.56 80 LYS A CA 1
ATOM 623 C C . LYS A 1 80 ? 9.981 -6.568 -11.837 1.00 97.56 80 LYS A C 1
ATOM 625 O O . LYS A 1 80 ? 10.349 -7.249 -10.886 1.00 97.56 80 LYS A O 1
ATOM 630 N N . ALA A 1 81 ? 9.103 -5.577 -11.715 1.00 98.00 81 ALA A N 1
ATOM 631 C CA . ALA A 1 81 ? 8.482 -5.224 -10.444 1.00 98.00 81 ALA A CA 1
ATOM 632 C C . ALA A 1 81 ? 7.605 -6.369 -9.902 1.00 98.00 81 ALA A C 1
ATOM 634 O O . ALA A 1 81 ? 7.684 -6.701 -8.721 1.00 98.00 81 ALA A O 1
ATOM 635 N N . ASN A 1 82 ? 6.860 -7.061 -10.770 1.00 96.56 82 ASN A N 1
ATOM 636 C CA . ASN A 1 82 ? 6.103 -8.257 -10.397 1.00 96.56 82 ASN A CA 1
ATOM 637 C C . ASN A 1 82 ? 7.004 -9.373 -9.854 1.00 96.56 82 ASN A C 1
ATOM 639 O O . ASN A 1 82 ? 6.679 -9.962 -8.829 1.00 96.56 82 ASN A O 1
ATOM 643 N N . GLN A 1 83 ? 8.164 -9.623 -10.466 1.00 96.62 83 GLN A N 1
ATOM 644 C CA . GLN A 1 83 ? 9.145 -10.586 -9.941 1.00 96.62 83 GLN A CA 1
ATOM 645 C C . GLN A 1 83 ? 9.747 -10.167 -8.590 1.00 96.62 83 GLN A C 1
ATOM 647 O O . GLN A 1 83 ? 10.222 -11.011 -7.841 1.00 96.62 83 GLN A O 1
ATOM 652 N N . ILE A 1 84 ? 9.784 -8.873 -8.271 1.00 95.44 84 ILE A N 1
ATOM 653 C CA . ILE A 1 84 ? 10.326 -8.386 -6.995 1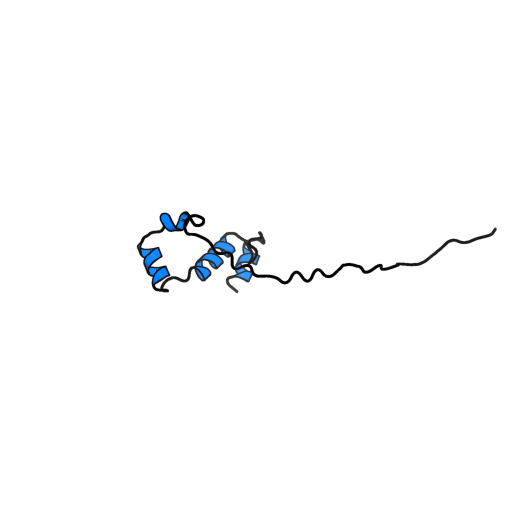.00 95.44 84 ILE A CA 1
ATOM 654 C C . ILE A 1 84 ? 9.336 -8.616 -5.842 1.00 95.44 84 ILE A C 1
ATOM 656 O O . ILE A 1 84 ? 9.774 -8.857 -4.714 1.00 95.44 84 ILE A O 1
ATOM 660 N N . TYR A 1 85 ? 8.028 -8.524 -6.108 1.00 94.44 85 TYR A N 1
ATOM 661 C CA . TYR A 1 85 ? 6.989 -8.480 -5.071 1.00 94.44 85 TYR A CA 1
ATOM 662 C C . TYR A 1 85 ? 6.044 -9.684 -5.019 1.00 94.44 85 TYR A C 1
ATOM 664 O O . TYR A 1 85 ? 5.504 -9.948 -3.945 1.00 94.44 85 TYR A O 1
ATOM 672 N N . ASN A 1 86 ? 5.858 -10.393 -6.137 1.00 85.62 86 ASN A N 1
ATOM 673 C CA . ASN A 1 86 ? 4.918 -11.511 -6.291 1.00 85.62 86 ASN A CA 1
ATOM 674 C C . ASN A 1 86 ? 5.617 -12.853 -6.602 1.00 85.62 86 ASN A C 1
ATOM 676 O O . ASN A 1 86 ? 4.938 -13.796 -7.007 1.00 85.62 86 ASN A O 1
ATOM 680 N N . ALA A 1 87 ? 6.950 -12.915 -6.492 1.00 64.12 87 ALA A N 1
ATOM 681 C CA . ALA A 1 87 ? 7.726 -14.143 -6.698 1.00 64.12 87 ALA A CA 1
ATOM 682 C C . ALA A 1 87 ? 7.549 -15.163 -5.568 1.00 64.12 87 ALA A C 1
ATOM 684 O O . ALA A 1 87 ? 7.370 -14.736 -4.403 1.00 64.12 87 ALA A O 1
#

Radius of gyration: 25.44 Å; Cα contacts (8 Å, |Δi|>4): 51; chains: 1; bounding box: 83×30×50 Å

Solvent-accessible surface area (backbone atoms only — not comparable to full-atom values): 5750 Å² total; per-residue (Å²): 135,83,82,91,88,79,83,84,75,92,75,83,76,88,73,79,75,78,72,76,73,71,79,72,77,70,79,81,81,78,50,71,82,78,40,60,68,64,78,74,49,55,66,71,56,56,50,32,42,75,72,65,75,42,65,62,70,60,52,49,41,53,52,32,18,78,68,8,20,47,99,85,68,45,84,63,40,48,72,54,11,35,56,74,65,72,106

pLDDT: mean 78.96, std 22.36, range [37.25, 98.56]

Mean predicted aligned error: 13.7 Å

Sequence (87 aa):
MTWLHSKSERQCSTSQRTQEISVITEATTFTVDELGFIQIALNKVLVAVANGELDLNDLARKELANRGLDKQGQWVGFDKANQIYNA